Protein AF-A0A497C6T7-F1 (afdb_monomer_lite)

Structure (mmCIF, N/CA/C/O backbone):
data_AF-A0A497C6T7-F1
#
_entry.id   AF-A0A497C6T7-F1
#
loop_
_atom_site.group_PDB
_atom_site.id
_atom_site.type_symbol
_atom_site.label_atom_id
_atom_site.label_alt_id
_atom_site.label_comp_id
_atom_site.label_asym_id
_atom_site.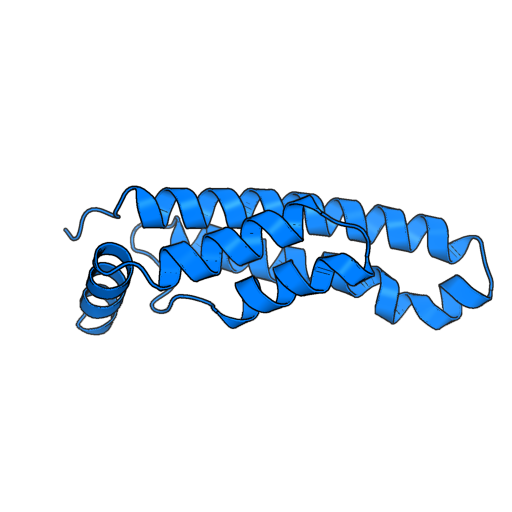label_entity_id
_atom_site.label_seq_id
_atom_site.pdbx_PDB_ins_code
_atom_site.Cartn_x
_atom_site.Cartn_y
_atom_site.Cartn_z
_atom_site.occupancy
_atom_site.B_iso_or_equiv
_atom_site.auth_seq_id
_atom_site.auth_comp_id
_atom_site.auth_asym_id
_atom_site.auth_atom_id
_atom_site.pdbx_PDB_model_num
ATOM 1 N N . MET A 1 1 ? -16.087 8.903 22.331 1.00 44.31 1 MET A N 1
ATOM 2 C CA . MET A 1 1 ? -15.004 8.959 21.328 1.00 44.31 1 MET A CA 1
ATOM 3 C C . MET A 1 1 ? -14.597 7.524 21.060 1.00 44.31 1 MET A C 1
ATOM 5 O O . MET A 1 1 ? -14.172 6.866 21.998 1.00 44.31 1 MET A O 1
ATOM 9 N N . ASN A 1 2 ? -14.824 7.005 19.852 1.00 60.81 2 ASN A N 1
ATOM 10 C CA . ASN A 1 2 ? -14.343 5.670 19.493 1.00 60.81 2 ASN A CA 1
ATOM 11 C C . ASN A 1 2 ? -12.829 5.765 19.321 1.00 60.81 2 ASN A C 1
ATOM 13 O O . ASN A 1 2 ? -12.350 6.212 18.279 1.00 60.81 2 ASN A O 1
ATOM 17 N N . THR A 1 3 ? -12.084 5.433 20.373 1.00 77.38 3 THR A N 1
ATOM 18 C CA . THR A 1 3 ? -10.623 5.388 20.337 1.00 77.38 3 THR A CA 1
ATOM 19 C C . THR A 1 3 ? -10.199 4.478 19.188 1.00 77.38 3 THR A C 1
ATOM 21 O O . THR A 1 3 ? -10.658 3.341 19.101 1.00 77.38 3 THR A O 1
ATOM 24 N N . LYS A 1 4 ? -9.375 4.995 18.270 1.00 82.62 4 LYS A N 1
ATOM 25 C CA . LYS A 1 4 ? -8.906 4.246 17.099 1.00 82.62 4 LYS A CA 1
ATOM 26 C C . LYS A 1 4 ? -8.127 3.012 17.579 1.00 82.62 4 LYS A C 1
ATOM 28 O O . LYS A 1 4 ? -7.151 3.194 18.308 1.00 82.62 4 LYS A O 1
ATOM 33 N N . PRO A 1 5 ? -8.533 1.783 17.208 1.00 90.94 5 PRO A N 1
ATOM 34 C CA . PRO A 1 5 ? -7.813 0.581 17.600 1.00 90.94 5 PRO A CA 1
ATOM 35 C C . PRO A 1 5 ? -6.364 0.619 17.124 1.00 90.94 5 PRO A C 1
ATOM 37 O O . PRO A 1 5 ? -6.090 1.066 16.006 1.00 90.94 5 PRO A O 1
ATOM 40 N N . SER A 1 6 ? -5.451 0.067 17.927 1.00 93.50 6 SER A N 1
ATOM 41 C CA . SER A 1 6 ? -4.031 -0.039 17.559 1.00 93.50 6 SER 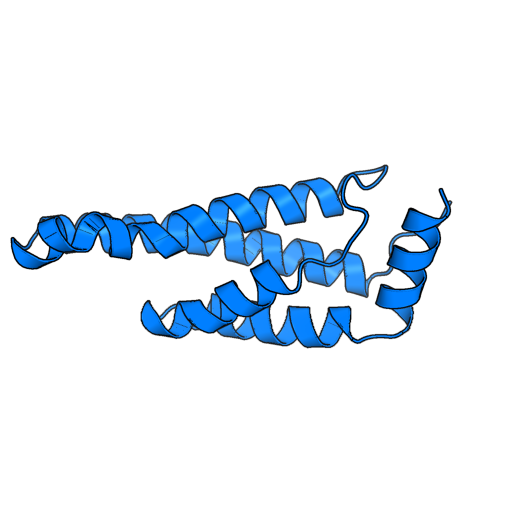A CA 1
ATOM 42 C C . SER A 1 6 ? -3.864 -0.750 16.211 1.00 93.50 6 SER A C 1
ATOM 44 O O . SER A 1 6 ? -3.145 -0.270 15.343 1.00 93.50 6 SER A O 1
ATOM 46 N N . LYS A 1 7 ? -4.648 -1.808 15.959 1.00 93.25 7 LYS A N 1
ATOM 47 C CA . LYS A 1 7 ? -4.666 -2.541 14.682 1.00 93.25 7 LYS A CA 1
ATOM 48 C C . LYS A 1 7 ? -5.024 -1.665 13.476 1.00 93.25 7 LYS A C 1
ATOM 50 O O . LYS A 1 7 ? -4.395 -1.784 12.428 1.00 93.25 7 LYS A O 1
ATOM 55 N N . VAL A 1 8 ? -5.996 -0.759 13.621 1.00 94.00 8 VAL A N 1
ATOM 56 C CA . VAL A 1 8 ? -6.386 0.185 12.555 1.00 94.00 8 VAL A CA 1
ATOM 57 C C . VAL A 1 8 ? -5.274 1.200 12.311 1.00 94.00 8 VAL A C 1
ATOM 59 O O . VAL A 1 8 ? -4.972 1.521 11.164 1.00 94.00 8 VAL A O 1
ATOM 62 N N . GLN A 1 9 ? -4.638 1.683 13.380 1.00 94.56 9 GLN A N 1
ATOM 63 C CA . GLN A 1 9 ? -3.502 2.592 13.273 1.00 94.56 9 GLN A CA 1
ATOM 64 C C . GLN A 1 9 ? -2.297 1.914 12.606 1.00 94.56 9 GLN A C 1
ATOM 66 O O . GLN A 1 9 ? -1.695 2.500 11.711 1.00 94.56 9 GLN A O 1
ATOM 71 N N . THR A 1 10 ? -1.981 0.673 12.983 1.00 95.06 10 THR A N 1
ATOM 72 C CA . THR A 1 10 ? -0.932 -0.134 12.352 1.00 95.06 10 THR A CA 1
ATOM 73 C C . THR A 1 10 ? -1.212 -0.335 10.868 1.00 95.06 10 THR A C 1
ATOM 75 O O . THR A 1 10 ? -0.332 -0.060 10.060 1.00 95.06 10 THR A O 1
ATOM 78 N N . MET A 1 11 ? -2.432 -0.737 10.495 1.00 95.81 11 MET A N 1
ATOM 79 C CA . MET A 1 11 ? -2.831 -0.876 9.089 1.00 95.81 11 MET A CA 1
ATOM 80 C C . MET A 1 11 ? -2.614 0.431 8.320 1.00 95.81 11 MET A C 1
ATOM 82 O O . MET A 1 11 ? -1.984 0.432 7.269 1.00 95.81 11 MET A O 1
ATOM 86 N N . ALA A 1 12 ? -3.081 1.556 8.867 1.00 95.94 12 ALA A N 1
ATOM 87 C CA . 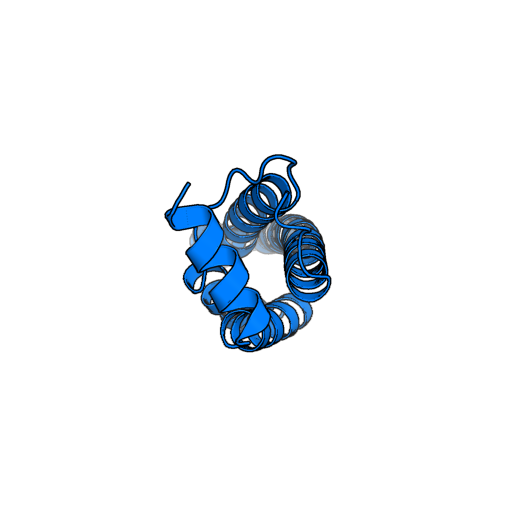ALA A 1 12 ? -2.951 2.849 8.209 1.00 95.94 12 ALA A CA 1
ATOM 88 C C . ALA A 1 12 ? -1.482 3.260 8.013 1.00 95.94 12 ALA A C 1
ATOM 90 O O . ALA A 1 12 ? -1.132 3.781 6.961 1.00 95.94 12 ALA A O 1
ATOM 91 N N . ILE A 1 13 ? -0.613 3.002 8.995 1.00 97.06 13 ILE A N 1
ATOM 92 C CA . ILE A 1 13 ? 0.825 3.293 8.893 1.00 97.06 13 ILE A CA 1
ATOM 93 C C . ILE A 1 13 ? 1.506 2.375 7.873 1.00 97.06 13 ILE A C 1
ATOM 95 O O . ILE A 1 13 ? 2.323 2.851 7.089 1.00 97.06 13 ILE A O 1
ATOM 99 N N . LEU A 1 14 ? 1.176 1.082 7.857 1.00 97.19 14 LEU A N 1
ATOM 100 C CA . LEU A 1 14 ? 1.743 0.139 6.892 1.00 97.19 14 LEU A CA 1
ATOM 101 C C . LEU A 1 14 ? 1.375 0.529 5.457 1.00 97.19 14 LEU A C 1
ATOM 103 O O . LEU A 1 14 ? 2.268 0.642 4.622 1.00 97.19 14 LEU A O 1
ATOM 107 N N . VAL A 1 15 ? 0.098 0.832 5.207 1.00 97.19 15 VAL A N 1
ATOM 108 C CA . VAL A 1 15 ? -0.379 1.309 3.899 1.00 97.19 15 VAL A CA 1
ATOM 109 C C . VAL A 1 15 ? 0.246 2.663 3.543 1.00 97.19 15 VAL A C 1
ATOM 111 O O . VAL A 1 15 ? 0.594 2.893 2.392 1.00 97.19 15 VAL A O 1
ATOM 114 N N . LEU A 1 16 ? 0.471 3.557 4.514 1.00 97.88 16 LEU A N 1
ATOM 115 C CA . LEU A 1 16 ? 1.166 4.826 4.264 1.00 97.88 16 LEU A CA 1
ATOM 116 C C . LEU A 1 16 ? 2.599 4.599 3.765 1.00 97.88 16 LEU A C 1
ATOM 118 O O . LEU A 1 16 ? 3.021 5.217 2.790 1.00 97.88 16 LEU A O 1
ATOM 122 N N . ILE A 1 17 ? 3.350 3.735 4.454 1.00 97.88 17 ILE A N 1
ATOM 123 C CA . ILE A 1 17 ? 4.733 3.405 4.094 1.00 97.88 17 ILE A CA 1
ATOM 124 C C . ILE A 1 17 ? 4.761 2.713 2.728 1.00 97.88 17 ILE A C 1
ATOM 126 O O . ILE A 1 17 ? 5.587 3.079 1.893 1.00 97.88 17 ILE A O 1
ATOM 130 N N . SER A 1 18 ? 3.838 1.775 2.490 1.00 97.25 18 SER A N 1
ATOM 131 C CA . SER A 1 18 ? 3.650 1.120 1.190 1.00 97.25 18 SER A CA 1
ATOM 132 C C . SER A 1 18 ? 3.431 2.153 0.085 1.00 97.25 18 SER A C 1
ATOM 134 O O . SER A 1 18 ? 4.208 2.187 -0.865 1.00 97.25 18 SER A O 1
ATOM 136 N N . GLY A 1 19 ? 2.531 3.119 0.304 1.00 96.88 19 GLY A N 1
ATOM 137 C CA . GLY A 1 19 ? 2.240 4.211 -0.629 1.00 96.88 19 GLY A CA 1
ATOM 138 C C . GLY A 1 19 ? 3.447 5.040 -1.034 1.00 96.88 19 GLY A C 1
ATOM 139 O O . GLY A 1 19 ? 3.657 5.318 -2.218 1.00 96.88 19 GLY A O 1
ATOM 140 N N . ILE A 1 20 ? 4.286 5.407 -0.063 1.00 97.56 20 ILE A N 1
ATOM 141 C CA . ILE A 1 20 ? 5.533 6.131 -0.336 1.00 97.56 20 ILE A CA 1
ATOM 142 C C . ILE A 1 20 ? 6.467 5.271 -1.192 1.00 97.56 20 ILE A C 1
ATOM 144 O O . ILE A 1 20 ? 7.011 5.750 -2.189 1.00 97.56 20 ILE A O 1
ATOM 148 N N . LEU A 1 21 ? 6.652 4.004 -0.817 1.00 96.56 21 LEU A N 1
ATOM 149 C CA . LEU A 1 21 ? 7.542 3.092 -1.530 1.00 96.56 21 LEU A CA 1
ATOM 150 C C . LEU A 1 21 ? 7.037 2.789 -2.942 1.00 96.56 21 LEU A C 1
ATOM 152 O O . LEU A 1 21 ? 7.846 2.764 -3.863 1.00 96.56 21 LEU A O 1
ATOM 156 N N . ASN A 1 22 ? 5.729 2.656 -3.138 1.00 96.06 22 ASN A N 1
ATOM 157 C CA . ASN A 1 22 ? 5.102 2.418 -4.433 1.00 96.06 22 ASN A CA 1
ATOM 158 C C . ASN A 1 22 ? 5.272 3.600 -5.397 1.00 96.06 22 ASN A C 1
ATOM 160 O O . ASN A 1 22 ? 5.594 3.404 -6.572 1.00 96.06 22 ASN A O 1
ATOM 164 N N . ILE A 1 23 ? 5.180 4.838 -4.899 1.00 96.00 23 ILE A N 1
ATOM 165 C CA . ILE A 1 23 ? 5.488 6.039 -5.693 1.00 96.00 23 ILE A CA 1
ATOM 166 C C . ILE A 1 23 ? 6.958 6.066 -6.112 1.00 96.00 23 ILE A C 1
ATOM 168 O O . ILE A 1 23 ? 7.262 6.294 -7.286 1.00 96.00 23 ILE A O 1
ATOM 172 N N . VAL A 1 24 ? 7.874 5.816 -5.172 1.00 95.00 24 VAL A N 1
ATOM 173 C CA . VAL A 1 24 ? 9.316 5.800 -5.459 1.00 95.00 24 VAL A CA 1
ATOM 174 C C . VAL A 1 24 ? 9.653 4.682 -6.447 1.00 95.00 24 VAL A C 1
ATOM 176 O O . VAL A 1 24 ? 10.350 4.921 -7.433 1.00 95.00 24 VAL A O 1
ATOM 179 N N . TRP A 1 25 ? 9.119 3.481 -6.229 1.00 92.88 25 TRP A N 1
ATOM 180 C CA . TRP A 1 25 ? 9.373 2.310 -7.060 1.00 92.88 25 TRP A CA 1
ATOM 181 C C . TRP A 1 25 ? 8.817 2.471 -8.475 1.00 92.88 25 TRP A C 1
ATOM 183 O O . TRP A 1 25 ? 9.539 2.239 -9.443 1.00 92.88 25 TRP A O 1
ATOM 193 N N . GLY A 1 26 ? 7.586 2.970 -8.617 1.00 91.44 26 GLY A N 1
ATOM 194 C CA . GLY A 1 26 ? 7.017 3.312 -9.922 1.00 91.44 26 GLY A CA 1
ATOM 195 C C . GLY A 1 26 ? 7.851 4.359 -10.671 1.00 91.44 26 GLY A C 1
ATOM 196 O O . GLY A 1 26 ? 8.024 4.261 -11.884 1.00 91.44 26 GLY A O 1
ATOM 197 N N . GLY A 1 27 ? 8.449 5.319 -9.955 1.00 90.31 27 GLY A N 1
ATOM 198 C CA . GLY A 1 27 ? 9.383 6.288 -10.535 1.00 90.31 27 GLY A CA 1
ATOM 199 C C . GLY A 1 27 ? 10.658 5.632 -11.070 1.00 90.31 27 GLY A C 1
ATOM 200 O O . GLY A 1 27 ? 11.074 5.915 -12.193 1.00 90.31 27 GLY A O 1
ATOM 201 N N . VAL A 1 28 ? 11.247 4.712 -10.302 1.00 91.25 28 VAL A N 1
ATOM 202 C CA . VAL A 1 28 ? 12.417 3.930 -10.732 1.00 91.25 28 VAL A CA 1
ATOM 203 C C . VAL A 1 28 ? 12.086 3.096 -11.973 1.00 91.25 28 VAL A C 1
ATOM 205 O O . VAL A 1 28 ? 12.830 3.139 -12.951 1.00 91.25 28 VAL A O 1
ATOM 208 N N . LEU A 1 29 ? 10.953 2.388 -11.977 1.00 90.50 29 LEU A N 1
ATOM 209 C CA . LEU A 1 29 ? 10.512 1.582 -13.118 1.00 90.50 29 LEU A CA 1
ATOM 210 C C . LEU A 1 29 ? 10.286 2.429 -14.373 1.00 90.50 29 LEU A C 1
ATOM 212 O O . LEU A 1 29 ? 10.721 2.038 -15.455 1.00 90.50 29 LEU A O 1
ATOM 216 N N . ALA A 1 30 ? 9.665 3.603 -14.238 1.00 88.31 30 ALA A N 1
ATOM 217 C CA . ALA A 1 30 ? 9.467 4.524 -15.352 1.00 88.31 30 ALA A CA 1
ATOM 218 C C . ALA A 1 30 ? 10.804 5.025 -15.932 1.00 88.31 30 ALA A C 1
ATOM 220 O O . ALA A 1 30 ? 10.985 5.013 -17.150 1.00 88.31 30 ALA A O 1
ATOM 221 N N . LEU A 1 31 ? 11.764 5.402 -15.076 1.00 88.75 31 LEU A N 1
ATOM 222 C CA . LEU A 1 31 ? 13.099 5.852 -15.497 1.00 88.75 31 LEU A CA 1
ATOM 223 C C . LEU A 1 31 ? 13.908 4.748 -16.190 1.00 88.75 31 LEU A C 1
ATOM 225 O O . LEU A 1 31 ? 14.608 5.017 -17.163 1.00 88.75 31 LEU A O 1
ATOM 229 N N . LEU A 1 32 ? 13.811 3.505 -15.718 1.00 87.56 32 LEU A N 1
ATOM 230 C CA . LEU A 1 32 ? 14.457 2.368 -16.375 1.00 87.56 32 LEU A CA 1
ATOM 231 C C . LEU A 1 32 ? 13.756 2.002 -17.691 1.00 87.56 32 LEU A C 1
ATOM 233 O O . LEU A 1 32 ? 14.415 1.650 -18.667 1.00 87.56 32 LEU A O 1
ATOM 237 N N . GLY A 1 33 ? 12.429 2.130 -17.743 1.00 85.31 33 GLY A N 1
ATOM 238 C CA . GLY A 1 33 ? 11.622 1.843 -18.926 1.00 85.31 33 GLY A CA 1
ATOM 239 C C . GLY A 1 33 ? 11.961 2.733 -20.120 1.00 85.31 33 GLY A C 1
ATOM 240 O O . GLY A 1 33 ? 12.099 2.229 -21.235 1.00 85.31 33 GLY A O 1
ATOM 241 N N . VAL A 1 34 ? 12.181 4.035 -19.898 1.00 84.81 34 VAL A N 1
ATOM 242 C CA . VAL A 1 34 ? 12.513 4.984 -20.980 1.00 84.81 34 VAL A CA 1
ATOM 243 C C . VAL A 1 34 ? 13.868 4.722 -21.648 1.00 84.81 34 VAL A C 1
ATOM 245 O O . VAL A 1 34 ? 14.125 5.259 -22.722 1.00 84.81 34 VAL A O 1
ATOM 248 N N . LEU A 1 35 ? 14.714 3.859 -21.074 1.00 86.25 35 LEU A N 1
ATOM 249 C CA . LEU A 1 35 ? 15.971 3.426 -21.696 1.00 86.25 35 LEU A CA 1
ATOM 250 C C . LEU A 1 35 ? 15.753 2.461 -22.873 1.00 86.25 35 LEU A C 1
ATOM 252 O O . LEU A 1 35 ? 16.698 2.155 -23.600 1.00 86.25 35 LEU A O 1
ATOM 256 N N . THR A 1 36 ? 14.528 1.963 -23.072 1.00 85.75 36 THR A N 1
ATOM 257 C CA . THR A 1 36 ? 14.208 0.976 -24.109 1.00 85.75 36 THR A CA 1
ATOM 258 C C . THR A 1 36 ? 12.952 1.364 -24.893 1.00 85.75 36 THR A C 1
ATOM 260 O O . THR A 1 36 ? 11.979 1.862 -24.334 1.00 85.75 36 THR A O 1
ATOM 263 N N . LEU A 1 37 ? 12.926 1.076 -26.200 1.00 83.44 37 LEU A N 1
ATOM 264 C CA . LEU A 1 37 ? 11.745 1.295 -27.056 1.00 83.44 37 LEU A CA 1
ATOM 265 C C . LEU A 1 37 ? 10.507 0.532 -26.553 1.00 83.44 37 LEU A C 1
ATOM 267 O O . LEU A 1 37 ? 9.392 1.048 -26.595 1.00 83.44 37 LEU A O 1
ATOM 271 N N . ILE A 1 38 ? 10.718 -0.6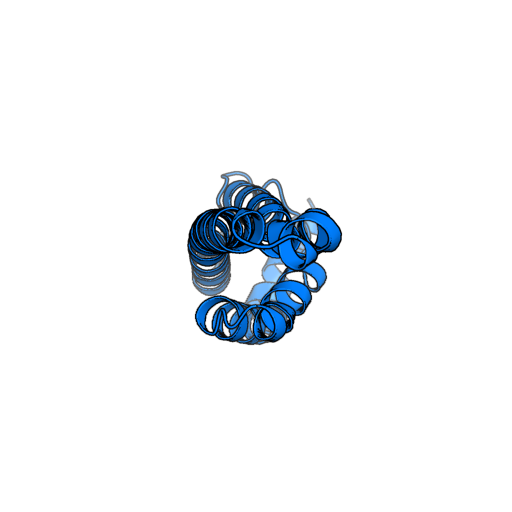80 -26.032 1.00 83.75 38 ILE A N 1
ATOM 272 C CA . ILE A 1 38 ? 9.666 -1.511 -25.435 1.00 83.75 38 ILE A CA 1
ATOM 273 C C . ILE A 1 38 ? 9.152 -0.872 -24.141 1.00 83.75 38 ILE A C 1
ATOM 275 O O . ILE A 1 38 ? 7.946 -0.791 -23.935 1.00 83.75 38 ILE A O 1
ATOM 279 N N . GLY A 1 39 ? 10.042 -0.370 -23.284 1.00 81.50 39 GLY A N 1
ATOM 280 C CA . GLY A 1 39 ? 9.658 0.269 -22.029 1.00 81.50 39 GLY A CA 1
ATOM 281 C C . GLY A 1 39 ? 8.908 1.590 -22.218 1.00 81.50 39 GLY A C 1
ATOM 282 O O . GLY A 1 39 ? 8.044 1.893 -21.404 1.00 81.50 39 GLY A O 1
ATOM 283 N N . ILE A 1 40 ? 9.137 2.323 -23.315 1.00 82.12 40 ILE A N 1
ATOM 284 C CA . ILE A 1 40 ? 8.327 3.501 -23.678 1.00 82.12 40 ILE A CA 1
ATOM 285 C C . ILE A 1 40 ? 6.898 3.090 -24.060 1.00 82.12 40 ILE A C 1
ATOM 287 O O . ILE A 1 40 ? 5.938 3.696 -23.589 1.00 82.12 40 ILE A O 1
ATOM 291 N N . LEU A 1 41 ? 6.735 2.040 -24.872 1.00 86.19 41 LEU A N 1
ATOM 292 C CA . LEU A 1 41 ? 5.412 1.499 -25.218 1.00 86.19 41 LEU A CA 1
ATOM 293 C C . LEU A 1 41 ? 4.680 0.948 -23.984 1.00 86.19 41 LEU A C 1
ATOM 295 O O . LEU A 1 41 ? 3.468 1.110 -23.855 1.00 86.19 41 LEU A O 1
ATOM 299 N N . CYS A 1 42 ? 5.425 0.350 -23.054 1.00 84.69 42 CYS A N 1
ATOM 300 C CA . CYS A 1 42 ? 4.911 -0.157 -21.784 1.00 84.69 42 CYS A CA 1
ATOM 301 C C . CYS A 1 42 ? 4.874 0.898 -20.666 1.00 84.69 42 CYS A C 1
ATOM 303 O O . CYS A 1 42 ? 4.522 0.556 -19.538 1.00 84.69 42 CYS A O 1
ATOM 305 N N . ALA A 1 43 ? 5.192 2.169 -20.934 1.00 81.12 43 ALA A N 1
ATOM 306 C CA . ALA A 1 43 ? 5.239 3.209 -19.906 1.00 81.12 43 ALA A CA 1
ATOM 307 C C . ALA A 1 43 ? 3.934 3.331 -19.089 1.00 81.12 43 ALA A C 1
ATOM 309 O O . ALA A 1 43 ? 4.034 3.452 -17.867 1.00 81.12 43 ALA A O 1
ATOM 310 N N . PRO A 1 44 ? 2.721 3.206 -19.680 1.00 83.38 44 PRO A N 1
ATOM 311 C CA . PRO A 1 44 ? 1.474 3.206 -18.910 1.00 83.38 44 PRO A CA 1
ATOM 312 C C . PRO A 1 44 ? 1.369 2.068 -17.886 1.00 83.38 44 PRO A C 1
ATOM 314 O O . PRO A 1 44 ? 0.725 2.236 -16.857 1.00 83.38 44 PRO A O 1
ATOM 317 N N . LEU A 1 45 ? 2.006 0.921 -18.146 1.00 87.31 45 LEU A N 1
ATOM 318 C CA . LEU A 1 45 ? 2.049 -0.203 -17.206 1.00 87.31 45 LEU A CA 1
ATOM 319 C C . LEU A 1 45 ? 3.064 0.049 -16.089 1.00 87.31 45 LEU A C 1
ATOM 321 O O . LEU A 1 45 ? 2.801 -0.275 -14.937 1.00 87.31 45 LEU A O 1
ATOM 325 N N . LEU A 1 46 ? 4.206 0.660 -16.411 1.00 86.75 46 LEU A N 1
ATOM 326 C CA . LEU A 1 46 ? 5.288 0.906 -15.451 1.00 86.75 46 LEU A CA 1
ATOM 327 C C . LEU A 1 46 ? 4.946 1.976 -14.404 1.00 86.75 46 LEU A C 1
ATOM 329 O O . LEU A 1 46 ? 5.528 1.973 -13.323 1.00 86.75 46 LEU A O 1
ATOM 333 N N . ILE A 1 47 ? 3.986 2.861 -14.693 1.00 87.88 47 ILE A N 1
ATOM 334 C CA . ILE A 1 47 ? 3.494 3.867 -13.737 1.00 87.88 47 ILE A CA 1
ATOM 335 C C . ILE A 1 47 ? 2.381 3.348 -12.815 1.00 87.88 47 ILE A C 1
ATOM 337 O O . ILE A 1 47 ? 1.984 4.065 -11.898 1.00 87.88 47 ILE A O 1
ATOM 341 N N . LEU A 1 48 ? 1.862 2.131 -13.026 1.00 92.50 48 LEU A N 1
ATOM 342 C CA . LEU A 1 48 ? 0.764 1.592 -12.213 1.00 92.50 48 LEU A CA 1
ATOM 343 C C . LEU A 1 48 ? 1.081 1.554 -10.707 1.00 92.50 48 LEU A C 1
ATOM 345 O O . LEU A 1 48 ? 0.230 2.021 -9.946 1.00 92.50 48 LEU A O 1
ATOM 349 N N . PRO A 1 49 ? 2.283 1.129 -10.257 1.00 93.12 49 PRO A N 1
ATOM 350 C CA . PRO A 1 49 ? 2.642 1.191 -8.839 1.00 93.12 49 PRO A CA 1
ATOM 351 C C . PRO A 1 49 ? 2.596 2.617 -8.285 1.00 93.12 49 PRO A C 1
ATOM 353 O O . PRO A 1 49 ? 2.156 2.843 -7.165 1.00 93.12 49 PRO A O 1
ATOM 356 N N . MET A 1 50 ? 2.965 3.619 -9.088 1.00 93.62 50 MET A N 1
ATOM 357 C CA . MET A 1 50 ? 2.918 5.018 -8.656 1.00 93.62 50 MET A CA 1
ATOM 358 C C . MET A 1 50 ? 1.482 5.505 -8.434 1.00 93.62 50 MET A C 1
ATOM 360 O O . MET A 1 50 ? 1.211 6.226 -7.474 1.00 93.62 50 MET A O 1
ATOM 364 N N . VAL A 1 51 ? 0.557 5.104 -9.309 1.00 94.94 51 VAL A N 1
ATOM 365 C CA . VAL A 1 51 ? -0.869 5.433 -9.174 1.00 94.94 51 VAL A CA 1
ATOM 366 C C . VAL A 1 51 ? -1.469 4.738 -7.952 1.00 94.94 51 VAL A C 1
ATOM 368 O O . VAL A 1 51 ? -2.182 5.378 -7.179 1.00 94.94 51 VAL A O 1
ATOM 371 N N . LEU A 1 52 ? -1.147 3.458 -7.744 1.00 96.38 52 LEU A N 1
ATOM 372 C CA . LEU A 1 52 ? -1.539 2.724 -6.542 1.00 96.38 52 LEU A CA 1
ATOM 373 C C . LEU A 1 52 ? -1.019 3.419 -5.276 1.00 96.38 52 LEU A C 1
ATOM 375 O O . LEU A 1 52 ? -1.805 3.703 -4.372 1.00 96.38 52 LEU A O 1
ATOM 379 N N . GLY A 1 53 ? 0.255 3.813 -5.261 1.00 96.56 53 GLY A N 1
ATOM 380 C CA . GLY A 1 53 ? 0.847 4.507 -4.122 1.00 96.56 53 GLY A CA 1
ATOM 381 C C . GLY A 1 53 ? 0.167 5.839 -3.790 1.00 96.56 53 GLY A C 1
ATOM 382 O O . GLY A 1 53 ? 0.017 6.195 -2.620 1.00 96.56 53 GLY A O 1
ATOM 383 N N . ALA A 1 54 ? -0.344 6.562 -4.793 1.00 96.88 54 ALA A N 1
ATOM 384 C CA . ALA A 1 54 ? -1.158 7.753 -4.552 1.00 96.88 54 ALA A CA 1
ATOM 385 C C . ALA A 1 54 ? -2.489 7.416 -3.853 1.00 96.88 54 ALA A C 1
ATOM 387 O O . ALA A 1 54 ? -2.892 8.122 -2.923 1.00 96.88 54 ALA A O 1
ATOM 388 N N . PHE A 1 55 ? -3.162 6.332 -4.253 1.00 97.06 55 PHE A N 1
ATOM 389 C CA . PHE A 1 55 ? -4.380 5.871 -3.581 1.00 97.06 55 PHE A CA 1
ATOM 390 C C . PHE A 1 55 ? -4.111 5.407 -2.146 1.00 97.06 55 PHE A C 1
ATOM 392 O O . PHE A 1 55 ? -4.889 5.739 -1.251 1.00 97.06 55 PHE A O 1
ATOM 399 N N . GLU A 1 56 ? -3.002 4.709 -1.912 1.00 97.06 56 GLU A N 1
ATOM 400 C CA . GLU A 1 56 ? -2.550 4.274 -0.586 1.00 97.06 56 GLU A CA 1
ATOM 401 C C . GLU A 1 56 ? -2.284 5.460 0.339 1.00 97.06 56 GLU A C 1
ATOM 403 O O . GLU A 1 56 ? -2.810 5.499 1.452 1.00 97.06 56 GLU A O 1
ATOM 408 N N . LEU A 1 57 ? -1.556 6.477 -0.137 1.00 97.31 57 LEU A N 1
ATOM 409 C CA . LEU A 1 57 ? -1.323 7.708 0.618 1.00 97.31 57 LEU A CA 1
ATOM 410 C C . LEU A 1 57 ? -2.636 8.393 0.996 1.00 97.31 57 LEU A C 1
ATOM 412 O O . LEU A 1 57 ? -2.850 8.722 2.163 1.00 97.31 57 LEU A O 1
ATOM 416 N N . ILE A 1 58 ? -3.533 8.603 0.029 1.00 96.94 58 ILE A N 1
ATOM 417 C CA . ILE A 1 58 ? -4.819 9.267 0.276 1.00 96.94 58 ILE A CA 1
ATOM 418 C C . ILE A 1 58 ? -5.644 8.465 1.285 1.00 96.94 58 ILE A C 1
ATOM 420 O O . ILE A 1 58 ? -6.207 9.042 2.217 1.00 96.94 58 ILE A O 1
ATOM 424 N N . TYR A 1 59 ? -5.712 7.144 1.123 1.00 96.94 59 TYR A N 1
ATOM 425 C CA . TYR A 1 59 ? -6.433 6.263 2.032 1.00 96.94 59 TYR A CA 1
ATOM 426 C C . TYR A 1 59 ? -5.851 6.318 3.446 1.00 96.94 59 TYR A C 1
ATOM 428 O O . TYR A 1 59 ? -6.581 6.590 4.400 1.00 96.94 59 TYR A O 1
ATOM 436 N N . ALA A 1 60 ? -4.541 6.126 3.585 1.00 96.69 60 ALA A N 1
ATOM 437 C CA . ALA A 1 60 ? -3.860 6.097 4.869 1.00 96.69 60 ALA A CA 1
ATOM 438 C C . ALA A 1 60 ? -3.953 7.436 5.607 1.00 96.69 60 ALA A C 1
ATOM 440 O O . ALA A 1 60 ? -4.285 7.461 6.791 1.00 96.69 60 ALA A O 1
ATOM 441 N N . LEU A 1 61 ? -3.734 8.560 4.917 1.00 96.75 61 LEU A N 1
ATOM 442 C CA . LEU A 1 61 ? -3.848 9.896 5.508 1.00 96.75 61 LEU A CA 1
ATOM 443 C C . LEU A 1 61 ? -5.279 10.182 5.982 1.00 96.75 61 LEU A C 1
ATOM 445 O O . LEU A 1 61 ? -5.481 10.689 7.086 1.00 96.75 61 LEU A O 1
ATOM 449 N N . ASN A 1 62 ? -6.283 9.818 5.181 1.00 95.50 62 ASN A N 1
ATOM 450 C CA . ASN A 1 62 ? -7.686 9.990 5.556 1.00 95.50 62 ASN A CA 1
ATOM 451 C C . ASN A 1 62 ? -8.117 9.041 6.683 1.00 95.50 62 ASN A C 1
ATOM 453 O O . ASN A 1 62 ? -8.983 9.400 7.484 1.00 95.50 62 ASN A O 1
ATOM 457 N N . LEU A 1 63 ? -7.520 7.850 6.764 1.00 94.75 63 LEU A N 1
ATOM 458 C CA . LEU A 1 63 ? -7.747 6.905 7.851 1.00 94.75 63 LEU A CA 1
ATOM 459 C C . LEU A 1 63 ? -7.046 7.349 9.141 1.00 94.75 63 LEU A C 1
ATOM 461 O O . LEU A 1 63 ? -7.583 7.136 10.225 1.00 94.75 63 LEU A O 1
ATOM 465 N N . LEU A 1 64 ? -5.878 7.992 9.054 1.00 94.00 64 LEU A N 1
ATOM 466 C CA . LEU A 1 64 ? -5.131 8.533 10.196 1.00 94.00 64 LEU A CA 1
ATOM 467 C C . LEU A 1 64 ? -5.721 9.833 10.750 1.00 94.00 64 LEU A C 1
ATOM 469 O O . LEU A 1 64 ? -5.544 10.084 11.940 1.00 94.00 64 LEU A O 1
ATOM 473 N N . ALA A 1 65 ? -6.463 10.594 9.944 1.00 93.25 65 ALA A N 1
ATOM 474 C CA . ALA A 1 65 ? -7.138 11.818 10.368 1.00 93.25 65 ALA A CA 1
ATOM 475 C C . ALA A 1 65 ? -8.027 11.628 11.617 1.00 93.25 65 ALA A C 1
ATOM 477 O O . ALA A 1 65 ? -8.509 10.522 11.906 1.00 93.25 65 ALA A O 1
ATOM 478 N N . ASP A 1 66 ? -8.242 12.730 12.338 1.00 88.38 66 ASP A N 1
ATOM 479 C CA . ASP A 1 66 ? -9.162 12.823 13.472 1.00 88.38 66 ASP A CA 1
ATOM 480 C C . ASP A 1 66 ? -10.093 14.045 13.292 1.00 88.38 66 ASP A C 1
ATOM 482 O O . ASP A 1 66 ? -9.606 15.180 13.318 1.00 88.38 66 ASP A O 1
ATOM 486 N N . PRO A 1 67 ? -11.404 13.847 13.035 1.00 85.12 67 PRO A N 1
ATOM 487 C CA . PRO A 1 67 ? -12.075 12.556 12.869 1.00 85.12 67 PRO A CA 1
ATOM 488 C C . PRO A 1 67 ? -11.643 11.818 11.579 1.00 85.12 67 PRO A C 1
ATOM 490 O O . PRO A 1 67 ? -11.255 12.465 10.598 1.00 85.12 67 PRO A O 1
ATOM 493 N N . PRO A 1 68 ? -11.726 10.471 11.539 1.00 88.94 68 PRO A N 1
ATOM 494 C CA . PRO A 1 68 ? -11.420 9.692 10.340 1.00 88.94 68 PRO A CA 1
ATOM 495 C C . PRO A 1 68 ? -12.326 10.087 9.171 1.00 88.94 68 PRO A C 1
ATOM 497 O O . PRO A 1 68 ? -13.544 10.181 9.319 1.00 88.94 68 PRO A O 1
ATOM 500 N N . LYS A 1 69 ? -11.736 10.275 7.987 1.00 91.56 69 LYS A N 1
ATOM 501 C CA . LYS A 1 69 ? -12.472 10.617 6.754 1.00 91.56 69 LYS A CA 1
ATOM 502 C C . LYS A 1 69 ? -12.844 9.387 5.921 1.00 91.56 69 LYS A C 1
ATOM 504 O O . LYS A 1 69 ? -13.574 9.503 4.942 1.00 91.56 69 LYS A O 1
ATOM 509 N N . VAL A 1 70 ? -12.347 8.214 6.312 1.00 91.44 70 VAL A N 1
ATOM 510 C CA . VAL A 1 70 ? -12.649 6.919 5.696 1.00 91.44 70 VAL A CA 1
ATOM 511 C C . VAL A 1 70 ? -13.649 6.168 6.570 1.00 91.44 70 VAL A C 1
ATOM 513 O O . VAL A 1 70 ? -13.393 5.952 7.752 1.00 91.44 70 VAL A O 1
ATOM 516 N N . LYS A 1 71 ? -14.767 5.739 5.975 1.00 87.25 71 LYS A N 1
ATOM 517 C CA . LYS A 1 71 ? -15.811 4.954 6.659 1.00 87.25 71 LYS A CA 1
ATOM 518 C C . LYS A 1 71 ? -15.730 3.446 6.389 1.00 87.25 71 LYS A C 1
ATOM 520 O O . LYS A 1 71 ? -16.422 2.675 7.050 1.00 87.25 71 LYS A O 1
ATOM 525 N N . ASP A 1 72 ? -14.867 3.026 5.464 1.00 90.69 72 ASP A N 1
ATOM 526 C CA . ASP A 1 72 ? -14.753 1.642 5.005 1.00 90.69 72 ASP A CA 1
ATOM 527 C C . ASP A 1 72 ? -13.299 1.163 4.887 1.00 90.69 72 ASP A C 1
ATOM 529 O O . ASP A 1 72 ? -12.437 1.899 4.396 1.00 90.69 72 ASP A O 1
ATOM 533 N N . PRO A 1 73 ? -12.999 -0.088 5.275 1.00 91.31 73 PRO A N 1
ATOM 534 C CA . PRO A 1 73 ? -11.731 -0.706 4.927 1.00 91.31 73 PRO A CA 1
ATOM 535 C C . PRO A 1 73 ? -11.627 -0.905 3.406 1.00 91.31 73 PRO A C 1
ATOM 537 O O . PRO A 1 73 ? -12.575 -1.366 2.771 1.00 91.31 73 PRO A O 1
ATOM 540 N N . SER A 1 74 ? -10.470 -0.601 2.811 1.00 93.31 74 SER A N 1
ATOM 541 C CA . SER A 1 74 ? -10.271 -0.767 1.365 1.00 93.31 74 SER A CA 1
ATOM 542 C C . SER A 1 74 ? -9.625 -2.114 1.039 1.00 93.31 74 SER A C 1
ATOM 544 O O . SER A 1 74 ? -8.405 -2.231 0.948 1.00 93.31 74 SER A O 1
ATOM 546 N N . GLN A 1 75 ? -10.450 -3.142 0.8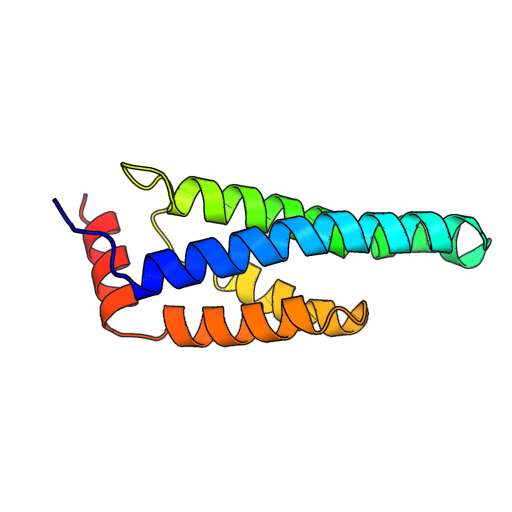20 1.00 95.25 75 GLN A N 1
ATOM 547 C CA . GLN A 1 75 ? -9.963 -4.436 0.315 1.00 95.25 75 GLN A CA 1
ATOM 548 C C . GLN A 1 75 ? -9.358 -4.310 -1.086 1.00 95.25 75 GLN A C 1
ATOM 550 O O . GLN A 1 75 ? -8.424 -5.030 -1.416 1.00 95.25 75 GLN A O 1
ATOM 555 N N . ALA A 1 76 ? -9.864 -3.375 -1.897 1.00 96.19 76 ALA A N 1
ATOM 556 C CA . ALA A 1 76 ? -9.340 -3.127 -3.234 1.00 96.19 76 ALA A CA 1
ATOM 557 C C . ALA A 1 76 ? -7.870 -2.685 -3.193 1.00 96.19 76 ALA A C 1
ATOM 559 O O . ALA A 1 76 ? -7.068 -3.232 -3.940 1.00 96.19 76 ALA A O 1
ATOM 560 N N . ILE A 1 77 ? -7.505 -1.763 -2.291 1.00 95.81 77 ILE A N 1
ATOM 561 C CA . ILE A 1 77 ? -6.104 -1.341 -2.119 1.00 95.81 77 ILE A CA 1
ATOM 562 C C . ILE A 1 77 ? -5.245 -2.528 -1.678 1.00 95.81 77 ILE A C 1
ATOM 564 O O . ILE A 1 77 ? -4.231 -2.798 -2.304 1.00 95.81 77 ILE A O 1
ATOM 568 N N . ALA A 1 78 ? -5.698 -3.302 -0.689 1.00 96.62 78 ALA A N 1
ATOM 569 C CA . ALA A 1 78 ? -4.947 -4.459 -0.202 1.00 96.62 78 ALA A CA 1
ATOM 570 C C . ALA A 1 78 ? -4.729 -5.545 -1.280 1.00 96.62 78 ALA A C 1
ATOM 572 O O . ALA A 1 78 ? -3.684 -6.188 -1.321 1.00 96.62 78 ALA A O 1
ATOM 573 N N . ILE A 1 79 ? -5.699 -5.754 -2.177 1.00 96.75 79 ILE A N 1
ATOM 574 C CA . ILE A 1 79 ? -5.550 -6.671 -3.318 1.00 96.75 79 ILE A CA 1
ATOM 575 C C . ILE A 1 79 ? -4.564 -6.106 -4.346 1.00 96.75 79 ILE A C 1
ATOM 577 O O . ILE A 1 79 ? -3.740 -6.854 -4.867 1.00 96.75 79 ILE A O 1
ATOM 581 N N . LEU A 1 80 ? -4.628 -4.804 -4.633 1.00 96.12 80 LEU A N 1
ATOM 582 C CA . LEU A 1 80 ? -3.701 -4.155 -5.560 1.00 96.12 80 LEU A CA 1
ATOM 583 C C . LEU A 1 80 ? -2.257 -4.171 -5.029 1.00 96.12 80 LEU A C 1
ATOM 585 O O . LEU A 1 80 ? -1.352 -4.449 -5.807 1.00 96.12 80 LEU A O 1
ATOM 589 N N . GLU A 1 81 ? -2.054 -4.017 -3.719 1.00 95.81 81 GLU A N 1
ATOM 590 C CA . GLU A 1 81 ? -0.756 -4.219 -3.054 1.00 95.81 81 GLU A CA 1
ATOM 591 C C . GLU A 1 81 ? -0.212 -5.642 -3.263 1.00 95.81 81 GLU A C 1
ATOM 593 O O . GLU A 1 81 ? 0.979 -5.845 -3.478 1.00 95.81 81 GLU A O 1
ATOM 598 N N . ILE A 1 82 ? -1.073 -6.664 -3.268 1.00 96.62 82 ILE A N 1
ATOM 599 C CA . ILE A 1 82 ? -0.652 -8.038 -3.597 1.00 96.62 82 ILE A CA 1
ATOM 600 C C . ILE A 1 82 ? -0.263 -8.153 -5.079 1.00 96.62 82 ILE A C 1
ATOM 602 O O . ILE A 1 82 ? 0.664 -8.892 -5.425 1.00 96.62 82 ILE A O 1
ATOM 606 N N . CYS A 1 83 ? -0.930 -7.414 -5.968 1.00 95.38 83 CYS A N 1
ATOM 607 C CA . CYS A 1 83 ? -0.579 -7.367 -7.387 1.00 95.38 83 CYS A CA 1
ATOM 608 C C . CYS A 1 83 ? 0.783 -6.705 -7.656 1.00 95.38 83 CYS A C 1
ATOM 610 O O . CYS A 1 83 ? 1.349 -6.931 -8.728 1.00 95.38 83 CYS A O 1
ATOM 612 N N . ASP A 1 84 ? 1.376 -5.993 -6.695 1.00 93.94 84 ASP A N 1
ATOM 613 C CA . ASP A 1 84 ? 2.728 -5.440 -6.832 1.00 93.94 84 ASP A CA 1
ATOM 614 C C . ASP A 1 84 ? 3.820 -6.506 -7.032 1.00 93.94 84 ASP A C 1
ATOM 616 O O . ASP A 1 84 ? 4.936 -6.192 -7.461 1.00 93.94 84 ASP A O 1
ATOM 620 N N . ILE A 1 85 ? 3.494 -7.791 -6.836 1.00 95.50 85 ILE A N 1
ATOM 621 C CA . ILE A 1 85 ? 4.356 -8.912 -7.224 1.00 95.50 85 ILE A CA 1
ATOM 622 C C . ILE A 1 85 ? 4.754 -8.868 -8.709 1.00 95.50 85 ILE A C 1
ATOM 624 O O . ILE A 1 85 ? 5.881 -9.231 -9.046 1.00 95.50 85 ILE A O 1
ATOM 628 N N . PHE A 1 86 ? 3.885 -8.363 -9.597 1.00 92.94 86 PHE A N 1
ATOM 629 C CA . PHE A 1 86 ? 4.195 -8.197 -11.025 1.00 92.94 86 PHE A CA 1
ATOM 630 C C . PHE A 1 86 ? 5.295 -7.160 -11.278 1.00 92.94 86 PHE A C 1
ATOM 632 O O . PHE A 1 86 ? 5.963 -7.200 -12.310 1.00 92.94 86 PHE A O 1
ATOM 639 N N . PHE A 1 87 ? 5.509 -6.265 -10.317 1.00 91.69 87 PHE A N 1
ATOM 640 C CA . PHE A 1 87 ? 6.514 -5.211 -10.345 1.00 91.69 87 PHE A CA 1
ATOM 641 C C . PHE A 1 87 ? 7.696 -5.510 -9.414 1.00 91.69 87 PHE A C 1
ATOM 643 O O . PHE A 1 87 ? 8.528 -4.635 -9.184 1.00 91.69 87 PHE A O 1
ATOM 650 N N . LEU A 1 88 ? 7.786 -6.742 -8.892 1.00 92.12 88 LEU A N 1
ATOM 651 C CA . LEU A 1 88 ? 8.821 -7.208 -7.961 1.00 92.12 88 LEU A CA 1
ATOM 652 C C . LEU A 1 88 ? 8.892 -6.419 -6.641 1.00 92.12 88 LEU A C 1
ATOM 654 O O . LEU A 1 88 ? 9.904 -6.481 -5.939 1.00 92.12 88 LEU A O 1
ATOM 658 N N . ASN A 1 89 ? 7.824 -5.713 -6.260 1.00 92.69 89 ASN A N 1
ATOM 659 C CA . ASN A 1 89 ? 7.759 -5.020 -4.976 1.00 92.69 89 ASN A CA 1
ATOM 660 C C . ASN A 1 89 ? 7.185 -5.951 -3.894 1.00 92.69 89 ASN A C 1
ATOM 662 O O . ASN A 1 89 ? 5.993 -5.970 -3.604 1.00 92.69 89 ASN A O 1
ATOM 666 N N . ILE A 1 90 ? 8.074 -6.734 -3.277 1.00 94.06 90 ILE A N 1
ATOM 667 C CA . ILE A 1 90 ? 7.726 -7.712 -2.232 1.00 94.06 90 ILE A CA 1
ATOM 668 C C . ILE A 1 90 ? 7.159 -7.030 -0.979 1.00 94.06 90 ILE A C 1
ATOM 670 O O . ILE A 1 90 ? 6.324 -7.613 -0.289 1.00 94.06 90 ILE A O 1
ATOM 674 N N . PHE A 1 91 ? 7.599 -5.807 -0.672 1.00 94.00 91 PHE A N 1
ATOM 675 C CA . PHE A 1 91 ? 7.104 -5.086 0.497 1.00 94.00 91 PHE A CA 1
ATOM 676 C C . PHE A 1 91 ? 5.606 -4.793 0.366 1.00 94.00 91 PHE A C 1
ATOM 678 O O . PHE A 1 91 ? 4.861 -5.110 1.292 1.00 94.00 91 PHE A O 1
ATOM 685 N N . GLY A 1 92 ? 5.169 -4.287 -0.795 1.00 93.50 92 GLY A N 1
ATOM 686 C CA . GLY A 1 92 ? 3.749 -4.071 -1.097 1.00 93.50 92 GLY A CA 1
ATOM 687 C C . GLY A 1 92 ? 2.934 -5.347 -0.897 1.00 93.50 92 GLY A C 1
ATOM 688 O O . GLY A 1 92 ? 1.963 -5.352 -0.148 1.00 93.50 92 GLY A O 1
ATOM 689 N N . VAL A 1 93 ? 3.421 -6.482 -1.412 1.00 96.31 93 VAL A N 1
ATOM 690 C CA . VAL A 1 93 ? 2.749 -7.785 -1.252 1.00 96.31 93 VAL A CA 1
ATOM 691 C C . VAL A 1 93 ? 2.524 -8.148 0.217 1.00 96.31 93 VAL A C 1
ATOM 693 O O . VAL A 1 93 ? 1.437 -8.595 0.591 1.00 96.31 93 VAL A O 1
ATOM 696 N N . VAL A 1 94 ? 3.535 -7.953 1.069 1.00 97.50 94 VAL A N 1
ATOM 697 C CA . VAL A 1 94 ? 3.416 -8.226 2.509 1.00 97.50 94 VAL A CA 1
ATOM 698 C C . VAL A 1 94 ? 2.386 -7.299 3.152 1.00 97.50 94 VAL A C 1
ATOM 700 O O . VAL A 1 94 ? 1.552 -7.772 3.926 1.00 97.50 94 VAL A O 1
ATOM 703 N N . VAL A 1 95 ? 2.412 -6.003 2.826 1.00 97.44 95 VAL A N 1
ATOM 704 C CA . VAL A 1 95 ? 1.443 -5.037 3.361 1.00 97.44 95 VAL A CA 1
ATOM 705 C C . VAL A 1 95 ? 0.023 -5.390 2.927 1.00 97.44 95 VAL A C 1
ATOM 707 O O . VAL A 1 95 ? -0.855 -5.438 3.786 1.00 97.44 95 VAL A O 1
ATOM 710 N N . GLY A 1 96 ? -0.194 -5.773 1.669 1.00 96.69 96 GLY A N 1
ATOM 711 C CA . GLY A 1 96 ? -1.510 -6.177 1.176 1.00 96.69 96 GLY A CA 1
ATOM 712 C C . GLY A 1 96 ? -2.076 -7.388 1.920 1.00 96.69 96 GLY A C 1
ATOM 713 O O . GLY A 1 96 ? -3.227 -7.377 2.369 1.00 96.69 96 GLY A O 1
ATOM 714 N N . VAL A 1 97 ? -1.252 -8.416 2.153 1.00 97.81 97 VAL A N 1
ATOM 715 C CA . VAL A 1 97 ? -1.658 -9.595 2.940 1.00 97.81 97 VAL A CA 1
ATOM 716 C C . VAL A 1 97 ? -1.996 -9.209 4.381 1.00 97.81 97 VAL A C 1
ATOM 718 O O . VAL A 1 97 ? -3.045 -9.606 4.893 1.00 97.81 97 VAL A O 1
ATOM 721 N N . LEU A 1 98 ? -1.142 -8.419 5.040 1.00 97.25 98 LEU A N 1
ATOM 722 C CA . LEU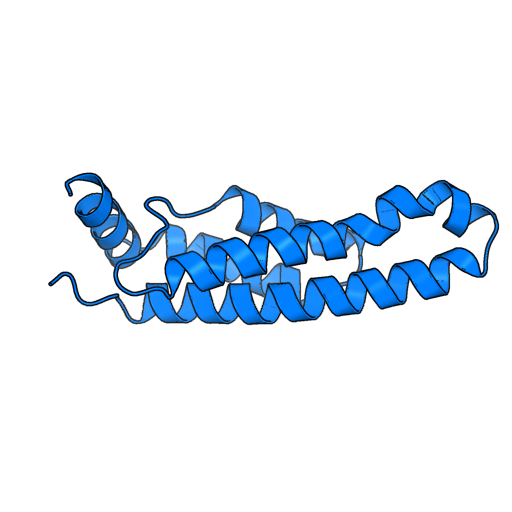 A 1 98 ? -1.388 -7.961 6.410 1.00 97.25 98 LEU A CA 1
ATOM 723 C C . LEU A 1 98 ? -2.657 -7.107 6.496 1.00 97.25 98 LEU A C 1
ATOM 725 O O . LEU A 1 98 ? -3.451 -7.293 7.416 1.00 97.25 98 LEU A O 1
ATOM 729 N N . SER A 1 99 ? -2.892 -6.230 5.523 1.00 96.50 99 SER A N 1
ATOM 730 C CA . SER A 1 99 ? -4.105 -5.422 5.421 1.00 96.50 99 SER A CA 1
ATOM 731 C C . SER A 1 99 ? -5.352 -6.304 5.321 1.00 96.50 99 SER A C 1
ATOM 733 O O . SER A 1 99 ? -6.297 -6.092 6.074 1.00 96.50 99 SER A O 1
ATOM 735 N N . LEU A 1 100 ? -5.360 -7.354 4.490 1.00 97.25 100 LEU A N 1
ATOM 736 C CA . LEU A 1 100 ? -6.495 -8.289 4.416 1.00 97.25 100 LEU A CA 1
ATOM 737 C C . LEU A 1 100 ? -6.737 -9.046 5.730 1.00 97.25 100 LEU A C 1
ATOM 739 O O . LEU A 1 100 ? -7.893 -9.252 6.119 1.00 97.25 100 LEU A O 1
ATOM 743 N N . ILE A 1 101 ? -5.668 -9.429 6.435 1.00 97.38 101 ILE A N 1
ATOM 744 C CA . ILE A 1 101 ? -5.765 -10.062 7.757 1.00 97.38 101 ILE A CA 1
ATOM 745 C C . ILE A 1 101 ? -6.380 -9.083 8.765 1.00 97.38 101 ILE A C 1
ATOM 747 O O . ILE A 1 101 ? -7.341 -9.434 9.449 1.00 97.38 101 ILE A O 1
ATOM 751 N N . LEU A 1 102 ? -5.886 -7.843 8.824 1.00 95.81 102 LEU A N 1
ATOM 752 C CA . LEU A 1 102 ? -6.372 -6.822 9.755 1.00 95.81 102 LEU A CA 1
ATOM 753 C C . LEU A 1 102 ? -7.818 -6.413 9.455 1.00 95.81 102 LEU A C 1
ATOM 755 O O . LEU A 1 102 ? -8.611 -6.275 10.377 1.00 95.81 102 LEU A O 1
ATOM 759 N N . ILE A 1 103 ? -8.203 -6.293 8.184 1.00 94.75 103 ILE A N 1
ATOM 760 C CA . ILE A 1 103 ? -9.594 -6.033 7.776 1.00 94.75 103 ILE A CA 1
ATOM 761 C C . ILE A 1 103 ? -10.528 -7.176 8.211 1.00 94.75 103 ILE A C 1
ATOM 763 O O . ILE A 1 103 ? -11.716 -6.959 8.461 1.00 94.75 103 ILE A O 1
ATOM 767 N N . SER A 1 104 ? -10.006 -8.399 8.305 1.00 96.06 104 SER A N 1
ATOM 768 C CA . SER A 1 104 ? -10.773 -9.574 8.722 1.00 96.06 104 SER A CA 1
ATOM 769 C C . SER A 1 104 ? -10.958 -9.677 10.241 1.00 96.06 104 SER A C 1
ATOM 771 O O . SER A 1 104 ? -11.850 -10.411 10.677 1.00 96.06 104 SER A O 1
ATOM 773 N N . ASP A 1 105 ? -10.185 -8.927 11.027 1.00 96.31 105 ASP A N 1
ATOM 774 C CA . ASP A 1 105 ? -10.225 -8.911 12.490 1.00 96.31 105 ASP A CA 1
ATOM 775 C C . ASP A 1 105 ? -11.529 -8.299 13.035 1.00 96.31 105 ASP A C 1
ATOM 777 O O . ASP A 1 105 ? -12.041 -7.300 12.520 1.00 96.31 105 ASP A O 1
ATOM 781 N N . GLU A 1 106 ? -12.083 -8.898 14.092 1.00 95.00 106 GLU A N 1
ATOM 782 C CA . GLU A 1 106 ? -13.360 -8.470 14.677 1.00 95.00 106 GLU A CA 1
ATOM 783 C C . GLU A 1 106 ? -13.305 -7.053 15.262 1.00 95.00 106 GLU A C 1
ATOM 785 O O . GLU A 1 106 ? -14.265 -6.296 15.118 1.00 95.00 106 GLU A O 1
ATOM 790 N N . GLU A 1 107 ? -12.176 -6.657 15.857 1.00 94.00 107 GLU A N 1
ATOM 791 C CA . GLU A 1 107 ? -11.988 -5.330 16.455 1.00 94.00 107 GLU A CA 1
ATOM 792 C C . GLU A 1 107 ? -12.003 -4.238 15.379 1.00 94.00 107 GLU A C 1
ATOM 794 O O . GLU A 1 107 ? -12.639 -3.191 15.528 1.00 94.00 107 GLU A O 1
ATOM 799 N N . VAL A 1 108 ? -11.346 -4.510 14.248 1.00 94.12 108 VAL A N 1
ATOM 800 C CA . VAL A 1 108 ? -11.303 -3.608 13.093 1.00 94.12 108 VAL A CA 1
ATOM 801 C C . VAL A 1 108 ? -12.687 -3.499 12.450 1.00 94.12 108 VAL A C 1
ATOM 803 O O . VAL A 1 108 ? -13.153 -2.391 12.172 1.00 94.12 108 VAL A O 1
ATOM 806 N N . LYS A 1 109 ? -13.393 -4.623 12.272 1.00 94.19 109 LYS A N 1
ATOM 807 C CA . LYS A 1 109 ? -14.772 -4.631 11.755 1.00 94.19 109 LYS A CA 1
ATOM 808 C C . LYS A 1 109 ? -15.725 -3.842 12.649 1.00 94.19 109 LYS A C 1
ATOM 810 O O . LYS A 1 109 ? -16.505 -3.040 12.135 1.00 94.19 109 LYS A O 1
ATOM 815 N N . ALA A 1 110 ? -15.646 -4.034 13.966 1.00 93.88 110 ALA A N 1
ATOM 816 C CA . ALA A 1 110 ? -16.467 -3.312 14.932 1.00 93.88 110 ALA A CA 1
ATOM 817 C C . ALA A 1 110 ? -16.206 -1.798 14.880 1.00 93.88 110 ALA A C 1
ATOM 819 O O . ALA A 1 110 ? -17.153 -1.009 14.888 1.00 93.88 110 ALA A O 1
ATOM 820 N N . TYR A 1 111 ? -14.941 -1.387 14.746 1.00 93.00 111 TYR A N 1
ATOM 821 C CA . TYR A 1 111 ? -14.574 0.020 14.600 1.00 93.00 111 TYR A CA 1
ATOM 822 C C . TYR A 1 111 ? -15.210 0.668 13.365 1.00 93.00 111 TYR A C 1
ATOM 824 O O . TYR A 1 111 ? -15.873 1.701 13.481 1.00 93.00 111 TYR A O 1
ATOM 832 N N . PHE A 1 112 ? -15.070 0.051 12.188 1.00 93.00 112 PHE A N 1
ATOM 833 C CA . PHE A 1 112 ? -15.668 0.590 10.964 1.00 93.00 112 PHE A CA 1
ATOM 834 C C . PHE A 1 112 ? -17.203 0.534 10.984 1.00 93.00 112 PHE A C 1
ATOM 836 O O . PHE A 1 112 ? -17.850 1.452 10.484 1.00 93.00 112 PHE A O 1
ATOM 843 N N . ALA A 1 113 ? -17.810 -0.479 11.611 1.00 93.25 113 ALA A N 1
ATOM 844 C CA . ALA A 1 113 ? -19.260 -0.524 11.809 1.00 93.25 113 ALA A CA 1
ATOM 845 C C . ALA A 1 113 ? -19.760 0.662 12.656 1.00 93.25 113 ALA A C 1
ATOM 847 O O . ALA A 1 113 ? -20.742 1.307 12.289 1.00 93.25 113 ALA A O 1
ATOM 848 N N . ALA A 1 114 ? -19.046 1.006 13.731 1.00 90.81 114 ALA A N 1
ATOM 849 C CA . ALA A 1 114 ? -19.388 2.145 14.580 1.00 90.81 114 ALA A CA 1
ATOM 850 C C . ALA A 1 114 ? -19.199 3.504 13.868 1.00 90.81 114 ALA A C 1
ATOM 852 O O . ALA A 1 114 ? -19.960 4.445 14.106 1.00 90.81 114 ALA A O 1
ATOM 853 N N . LEU A 1 115 ? -18.220 3.616 12.960 1.00 89.81 115 LEU A N 1
ATOM 854 C CA . LEU A 1 115 ? -18.047 4.806 12.114 1.00 89.81 115 LEU A CA 1
ATOM 855 C C . LEU A 1 115 ? -19.184 4.989 11.100 1.00 89.81 115 LEU A C 1
ATOM 857 O O . LEU A 1 115 ? -19.502 6.120 10.742 1.00 89.81 115 LEU A O 1
ATOM 861 N N . LYS A 1 116 ? -19.802 3.900 10.632 1.00 88.06 116 LYS A N 1
ATOM 862 C CA . LYS A 1 116 ? -20.941 3.957 9.701 1.00 88.06 116 LYS A CA 1
ATOM 863 C C . LYS A 1 116 ? -22.249 4.357 10.368 1.00 88.06 116 LYS A C 1
ATOM 865 O O . LYS A 1 116 ? -23.093 4.950 9.708 1.00 88.06 116 LYS A O 1
ATOM 870 N N . SER A 1 117 ? -22.421 4.036 11.650 1.00 80.88 117 SER A N 1
ATOM 871 C CA . SER A 1 117 ? -23.592 4.456 12.429 1.00 80.88 117 SER A CA 1
ATOM 872 C C . SER A 1 117 ? -23.563 5.932 12.846 1.00 80.88 117 SER A C 1
ATOM 874 O O . SER A 1 117 ? -24.525 6.389 13.457 1.00 80.88 117 SER A O 1
ATOM 876 N N . THR A 1 118 ? -22.473 6.652 12.547 1.00 67.62 118 THR A N 1
ATOM 877 C CA . THR A 1 118 ? -22.300 8.091 12.814 1.00 67.62 118 THR A CA 1
ATOM 878 C C . THR A 1 118 ? -22.364 8.904 11.520 1.00 67.62 118 THR A C 1
ATOM 880 O O . THR A 1 118 ? -23.042 9.950 11.534 1.00 67.62 118 THR A O 1
#

Radius of gyration: 15.83 Å; chains: 1; bounding box: 40×23×48 Å

Secondary structure (DSSP, 8-state):
--PPPHHHHHHHHHHHHHHHHHHHHHHHHHHHHTTSHHHHHTHHHHTHHHHHHHHHHHHHHHHHSSS-S--S--HHHHHHHHHGGGGT-HHHHHHHHHHHHHHHSHHHHHHHHHHHT-

Foldseek 3Di:
DLPQDPLLLVLLVLLLVQLVVLLVLLVVQLVVLVVDPNSVVCNVVSNLSNVLSVVSNVQSVQSPDVVRNDLDQDLVSLVVLCVCVVSVPVSSNVSSVSSVVSNVDPSVVVSSVVSVVD

pLDDT: mean 91.78, std 7.38, range [44.31, 97.88]

Sequence (118 aa):
MNTKPSKVQTMAILVLISGILNIVWGGVLALLGVLTLIGILCAPLLILPMVLGAFELIYALNLLADPPKVKDPSQAIAILEICDIFFLNIFGVVVGVLSLILISDEEVKAYFAALKST